Protein AF-A0A522PIK4-F1 (afdb_monomer_lite)

Foldseek 3Di:
DDDDDDDDDPVRVVVVLCVQLLQVDAAEPDPVQLVSLVVSDQDPPDVLSNQVSNPNRHPPRDSPNVD

pLDDT: mean 92.05, std 5.68, range [60.12, 98.25]

Structure (mmCIF, N/CA/C/O backbone):
data_AF-A0A522PIK4-F1
#
_entry.id   AF-A0A522PIK4-F1
#
loop_
_atom_site.group_PDB
_atom_site.id
_atom_site.type_symbol
_atom_site.label_atom_id
_atom_site.label_alt_id
_atom_site.label_comp_id
_atom_site.label_asym_id
_atom_site.label_entity_id
_atom_site.label_seq_id
_atom_site.pdbx_PDB_ins_code
_atom_site.Cartn_x
_atom_site.Cartn_y
_atom_site.Cartn_z
_atom_site.occupancy
_atom_site.B_iso_or_equiv
_atom_site.auth_seq_id
_atom_site.auth_comp_id
_atom_site.auth_asym_id
_atom_site.auth_atom_id
_atom_site.pdbx_PDB_model_num
ATOM 1 N N . MET A 1 1 ? -14.319 15.029 32.031 1.00 60.12 1 MET A N 1
ATOM 2 C CA . MET A 1 1 ? -15.370 14.252 31.337 1.00 60.12 1 MET A CA 1
ATOM 3 C C . MET A 1 1 ? -14.71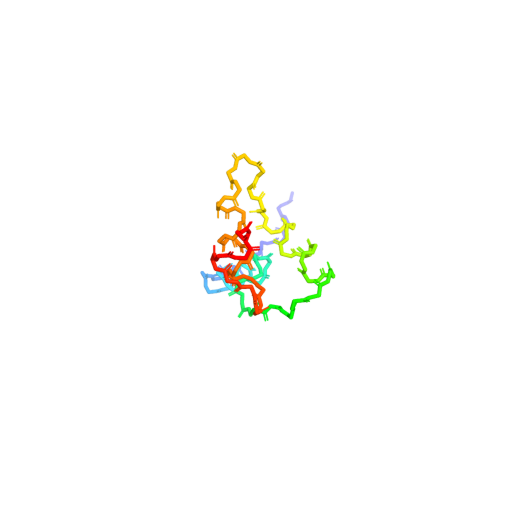2 13.489 30.199 1.00 60.12 1 MET A C 1
ATOM 5 O O . MET A 1 1 ? -14.014 14.118 29.417 1.00 60.12 1 MET A O 1
ATOM 9 N N . SER A 1 2 ? -14.844 12.161 30.146 1.00 79.75 2 SER A N 1
ATOM 10 C CA . SER A 1 2 ? -14.345 11.369 29.011 1.00 79.75 2 SER A CA 1
ATOM 11 C C . SER A 1 2 ? -15.345 11.495 27.857 1.00 79.75 2 SER A C 1
ATOM 13 O O . SER A 1 2 ? -16.546 11.386 28.095 1.00 79.75 2 SER A O 1
ATOM 15 N N . GLY A 1 3 ? -14.867 11.812 26.652 1.00 86.06 3 GLY A N 1
ATOM 16 C CA . GLY A 1 3 ? -15.710 11.933 25.459 1.00 86.06 3 GLY A CA 1
ATOM 17 C C . GLY A 1 3 ? -16.275 10.583 24.991 1.00 86.06 3 GLY A C 1
ATOM 18 O O . GLY A 1 3 ? -15.928 9.541 25.554 1.00 86.06 3 GLY A O 1
ATOM 19 N N . PRO A 1 4 ? -17.141 10.577 23.962 1.00 88.25 4 PRO A N 1
ATOM 20 C CA . PRO A 1 4 ? -17.661 9.339 23.390 1.00 88.25 4 PRO A CA 1
ATOM 21 C C . PRO A 1 4 ? -16.518 8.424 22.919 1.00 88.25 4 PRO A C 1
ATOM 23 O O . PRO A 1 4 ? -15.541 8.888 22.327 1.00 88.25 4 PRO A O 1
ATOM 26 N N . ARG A 1 5 ? -16.635 7.120 23.205 1.00 91.44 5 ARG A N 1
ATOM 27 C CA . ARG A 1 5 ? -15.668 6.094 22.779 1.00 91.44 5 ARG A CA 1
ATOM 28 C C . ARG A 1 5 ? -16.047 5.570 21.396 1.00 91.44 5 ARG A C 1
ATOM 30 O O . ARG A 1 5 ? -17.224 5.406 21.095 1.00 91.44 5 ARG A O 1
ATOM 37 N N . LEU A 1 6 ? -15.036 5.315 20.570 1.00 93.69 6 LEU A N 1
ATOM 38 C CA . LEU A 1 6 ? -15.195 4.683 19.265 1.00 93.69 6 LEU A CA 1
ATOM 39 C C . LEU A 1 6 ? -15.005 3.169 19.417 1.00 93.69 6 LEU A C 1
ATOM 41 O O . LEU A 1 6 ? -13.887 2.722 19.673 1.00 93.69 6 LEU A O 1
ATOM 45 N N . ASP A 1 7 ? -16.080 2.406 19.231 1.00 95.38 7 ASP A N 1
ATOM 46 C CA . ASP A 1 7 ? -16.034 0.943 19.212 1.00 95.38 7 ASP A CA 1
ATOM 47 C C . ASP A 1 7 ? -15.853 0.443 17.774 1.00 95.38 7 ASP A C 1
ATOM 49 O O . ASP A 1 7 ? -16.637 0.772 16.883 1.00 95.38 7 ASP A O 1
ATOM 53 N N . LEU A 1 8 ? -14.794 -0.340 17.549 1.00 96.88 8 LEU A N 1
ATOM 54 C CA . LEU A 1 8 ? -14.470 -0.943 16.257 1.00 96.88 8 LEU A CA 1
ATOM 55 C C . LEU A 1 8 ? -14.187 -2.430 16.420 1.00 96.88 8 LEU A C 1
ATOM 57 O O . LEU A 1 8 ? -13.478 -2.842 17.340 1.00 96.88 8 LEU A O 1
ATOM 61 N N . ASP A 1 9 ? -14.654 -3.225 15.467 1.00 97.69 9 ASP A N 1
ATOM 62 C CA . ASP A 1 9 ? -14.247 -4.614 15.341 1.00 97.69 9 ASP A CA 1
ATOM 63 C C . ASP A 1 9 ? -12.931 -4.761 14.549 1.00 97.69 9 ASP A C 1
ATOM 65 O O . ASP A 1 9 ? -12.430 -3.856 13.868 1.00 97.69 9 ASP A O 1
ATOM 69 N N . ARG A 1 10 ? -12.344 -5.958 14.633 1.00 98.12 10 ARG A N 1
ATOM 70 C CA . ARG A 1 10 ? -11.099 -6.298 13.931 1.00 98.12 10 ARG A CA 1
ATOM 71 C C . ARG A 1 10 ? -11.228 -6.158 12.411 1.00 98.12 10 ARG A C 1
ATOM 73 O O . ARG A 1 10 ? -10.270 -5.744 11.758 1.00 98.12 10 ARG A O 1
ATOM 80 N N . GLY A 1 11 ? -12.371 -6.526 11.843 1.00 98.25 11 GLY A N 1
ATOM 81 C CA . GLY A 1 11 ? -12.655 -6.430 10.415 1.00 98.25 11 GLY A CA 1
ATOM 82 C C . GLY A 1 11 ? -12.637 -4.985 9.925 1.00 98.25 11 GLY A C 1
ATOM 83 O O . GLY A 1 11 ? -11.978 -4.700 8.925 1.00 98.25 11 GLY A O 1
ATOM 84 N N . GLN A 1 12 ? -13.253 -4.063 10.665 1.00 97.94 12 GLN A N 1
ATOM 85 C CA . GLN A 1 12 ? -13.237 -2.627 10.378 1.00 97.94 12 GLN A CA 1
ATOM 86 C C . GLN A 1 12 ? -11.812 -2.067 10.408 1.00 97.94 12 GLN A C 1
ATOM 88 O O . GLN A 1 12 ? -11.402 -1.361 9.485 1.00 97.94 12 GLN A O 1
ATOM 93 N N . ILE A 1 13 ? -11.017 -2.448 11.413 1.00 97.62 13 ILE A N 1
ATOM 94 C CA . ILE A 1 13 ? -9.612 -2.031 11.522 1.00 97.62 13 ILE A CA 1
ATOM 95 C C . ILE A 1 13 ? -8.793 -2.550 10.332 1.00 97.62 13 ILE A C 1
ATOM 97 O O . ILE A 1 13 ? -8.027 -1.800 9.725 1.00 97.62 13 ILE A O 1
ATOM 101 N N . LEU A 1 14 ? -8.944 -3.826 9.972 1.00 97.75 14 LEU A N 1
ATOM 102 C CA . LEU A 1 14 ? -8.199 -4.431 8.865 1.00 97.75 14 LEU A CA 1
ATOM 103 C C . LEU A 1 14 ? -8.644 -3.900 7.498 1.00 97.75 14 LEU A C 1
ATOM 105 O O . LEU A 1 14 ? -7.806 -3.706 6.618 1.00 97.75 14 LEU A O 1
ATOM 109 N N . ALA A 1 15 ? -9.938 -3.645 7.303 1.00 97.38 15 ALA A N 1
ATOM 110 C CA . ALA A 1 15 ? -10.458 -3.003 6.099 1.00 97.38 15 ALA A CA 1
ATOM 111 C C . ALA A 1 15 ? -9.904 -1.581 5.954 1.00 97.38 15 ALA A C 1
ATOM 113 O O . ALA A 1 15 ? -9.393 -1.227 4.892 1.00 97.38 15 ALA A O 1
ATOM 114 N N . PHE A 1 16 ? -9.910 -0.799 7.038 1.00 96.25 16 PHE A N 1
ATOM 115 C CA . PHE A 1 16 ? -9.319 0.534 7.047 1.00 96.25 16 PHE A CA 1
ATOM 116 C C . PHE A 1 16 ? -7.832 0.487 6.684 1.00 96.25 16 PHE A C 1
ATOM 118 O O . PHE A 1 16 ? -7.420 1.169 5.749 1.00 96.25 16 PHE A O 1
ATOM 125 N N . ARG A 1 17 ? -7.045 -0.372 7.351 1.00 95.56 17 ARG A N 1
ATOM 126 C CA . ARG A 1 17 ? -5.600 -0.524 7.097 1.00 95.56 17 ARG A CA 1
ATOM 127 C C . ARG A 1 17 ? -5.288 -0.940 5.660 1.00 95.56 17 ARG A C 1
ATOM 129 O O . ARG A 1 17 ? -4.373 -0.383 5.064 1.00 95.56 17 ARG A O 1
ATOM 136 N N . ARG A 1 18 ? -6.050 -1.877 5.084 1.00 95.50 18 ARG A N 1
ATOM 137 C CA . ARG A 1 18 ? -5.889 -2.272 3.673 1.00 95.50 18 ARG A CA 1
ATOM 138 C C . ARG A 1 18 ? -6.170 -1.111 2.728 1.00 95.50 18 ARG A C 1
ATOM 140 O O . ARG A 1 18 ? -5.380 -0.877 1.818 1.00 95.50 18 ARG A O 1
ATOM 147 N N . ARG A 1 19 ? -7.240 -0.349 2.975 1.00 94.19 19 ARG A N 1
ATOM 148 C CA . ARG A 1 19 ? -7.617 0.801 2.146 1.00 94.19 19 ARG A CA 1
ATOM 149 C C . ARG A 1 19 ? -6.565 1.903 2.183 1.00 94.19 19 ARG A C 1
ATOM 151 O 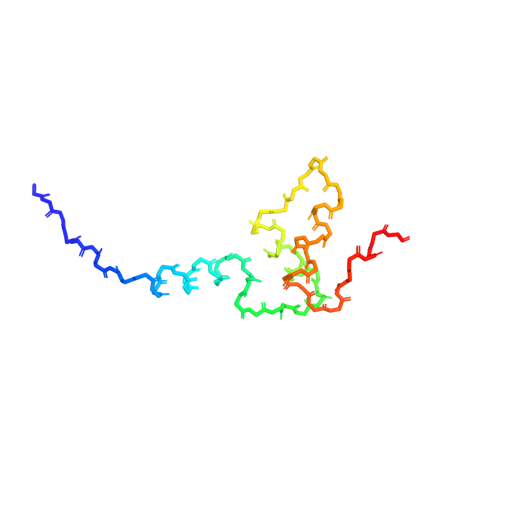O . ARG A 1 19 ? -6.078 2.299 1.129 1.00 94.19 19 ARG A O 1
ATOM 158 N N . ILE A 1 20 ? -6.177 2.363 3.375 1.00 93.25 20 ILE A N 1
ATOM 159 C CA . ILE A 1 20 ? -5.164 3.426 3.504 1.00 93.25 20 ILE A CA 1
ATOM 160 C C . ILE A 1 20 ? -3.781 2.961 3.049 1.00 93.25 20 ILE A C 1
ATOM 162 O O . ILE A 1 20 ? -2.981 3.766 2.588 1.00 93.25 20 ILE A O 1
ATOM 166 N N . GLY A 1 21 ? -3.521 1.653 3.116 1.00 93.62 21 GLY A N 1
ATOM 167 C CA . GLY A 1 21 ? -2.289 1.045 2.635 1.00 93.62 21 GLY A CA 1
ATOM 168 C C . GLY A 1 21 ? -2.262 0.824 1.125 1.00 93.62 21 GLY A C 1
ATOM 169 O O . GLY A 1 21 ? -1.251 0.337 0.633 1.00 93.62 21 GLY A O 1
ATOM 170 N N . GLY A 1 22 ? -3.339 1.125 0.388 1.00 93.69 22 GLY A N 1
ATOM 171 C CA . GLY A 1 22 ? -3.439 0.849 -1.051 1.00 93.69 22 GLY A CA 1
ATOM 172 C C . GLY A 1 22 ? -3.418 -0.646 -1.399 1.00 93.69 22 GLY A C 1
ATOM 173 O O . GLY A 1 22 ? -3.004 -1.009 -2.493 1.00 93.69 22 GLY A O 1
ATOM 174 N N . LEU A 1 23 ? -3.816 -1.509 -0.458 1.00 94.88 23 LEU A N 1
ATOM 175 C CA . LEU A 1 23 ? -3.833 -2.975 -0.582 1.00 94.88 23 LEU A CA 1
ATOM 176 C C . LEU A 1 23 ? -5.247 -3.550 -0.746 1.00 94.88 23 LEU A C 1
ATOM 178 O O . LEU A 1 23 ? -5.413 -4.762 -0.834 1.00 94.88 23 LEU A O 1
ATOM 182 N N . ASP A 1 24 ? -6.268 -2.695 -0.742 1.00 94.56 24 ASP A N 1
ATOM 183 C CA . ASP A 1 24 ? -7.663 -3.098 -0.960 1.00 94.56 24 ASP A CA 1
ATOM 184 C C . ASP A 1 24 ? -7.941 -3.366 -2.450 1.00 94.56 24 ASP A C 1
ATOM 186 O O . ASP A 1 24 ? -8.641 -4.310 -2.802 1.00 94.56 24 ASP A O 1
ATOM 190 N N . ALA A 1 25 ? -7.320 -2.574 -3.331 1.00 93.62 25 ALA A N 1
ATOM 191 C CA . ALA A 1 25 ? -7.339 -2.757 -4.777 1.00 93.62 25 ALA A CA 1
ATOM 192 C C . ALA A 1 25 ? -6.057 -2.198 -5.405 1.00 93.62 25 ALA A C 1
ATOM 194 O O . ALA A 1 25 ? -5.498 -1.211 -4.923 1.00 93.62 25 ALA A O 1
ATOM 195 N N . ARG A 1 26 ? -5.617 -2.801 -6.517 1.00 94.88 26 ARG A N 1
ATOM 196 C CA . ARG A 1 26 ? -4.496 -2.273 -7.303 1.00 94.88 26 ARG A CA 1
ATOM 197 C C . ARG A 1 26 ? -4.959 -1.079 -8.138 1.00 94.88 26 ARG A C 1
ATOM 199 O O . ARG A 1 26 ? -5.944 -1.172 -8.865 1.00 94.88 26 ARG A O 1
ATOM 206 N N . LEU A 1 27 ? -4.226 0.025 -8.056 1.00 94.50 27 LEU A N 1
ATOM 207 C CA . LEU A 1 27 ? -4.467 1.253 -8.813 1.00 94.50 27 LEU A CA 1
ATOM 208 C C . LEU A 1 27 ? -3.874 1.160 -10.229 1.00 94.50 27 LEU A C 1
ATOM 210 O O . LEU A 1 27 ? -2.897 0.441 -10.422 1.00 94.50 27 LEU A O 1
ATOM 214 N N . PRO A 1 28 ? -4.393 1.890 -11.229 1.00 95.12 28 PRO A N 1
ATOM 215 C CA . PRO A 1 28 ? -3.779 1.932 -12.558 1.00 95.12 28 PRO A CA 1
ATOM 216 C C . PRO A 1 28 ? -2.359 2.526 -12.515 1.00 95.12 28 PRO A C 1
ATOM 218 O O . PRO A 1 28 ? -2.054 3.350 -11.656 1.00 95.12 28 PRO A O 1
ATOM 221 N N . ALA A 1 29 ? -1.490 2.161 -13.463 1.00 92.06 29 ALA A N 1
ATOM 222 C CA . ALA A 1 29 ? -0.128 2.698 -13.575 1.00 92.06 29 ALA A CA 1
ATOM 223 C C . ALA A 1 29 ? -0.101 4.142 -14.109 1.00 92.06 29 ALA A C 1
ATOM 225 O O . ALA A 1 29 ? 0.367 4.415 -15.210 1.00 92.06 29 ALA A O 1
ATOM 226 N N . THR A 1 30 ? -0.612 5.085 -13.319 1.00 94.19 30 THR A N 1
ATOM 227 C CA . THR A 1 30 ? -0.534 6.523 -13.600 1.00 94.19 30 THR A CA 1
ATOM 228 C C . THR A 1 30 ? 0.424 7.205 -12.629 1.00 94.19 30 THR A C 1
ATOM 230 O O . THR A 1 30 ? 0.631 6.737 -11.508 1.00 94.19 30 THR A O 1
ATOM 233 N N . ALA A 1 31 ? 0.965 8.364 -13.008 1.00 93.06 31 ALA A N 1
ATOM 234 C CA . ALA A 1 31 ? 1.811 9.156 -12.113 1.00 93.06 31 ALA A CA 1
ATOM 235 C C . ALA A 1 31 ? 1.090 9.547 -10.806 1.00 93.06 31 ALA A C 1
ATOM 237 O O . ALA A 1 31 ? 1.714 9.608 -9.748 1.00 93.06 31 ALA A O 1
ATOM 238 N N . ALA A 1 32 ? -0.225 9.789 -10.858 1.00 94.69 32 ALA A N 1
ATOM 239 C CA . ALA A 1 32 ? -1.027 10.084 -9.671 1.00 94.69 32 ALA A CA 1
ATOM 240 C C . ALA A 1 32 ? -1.124 8.870 -8.736 1.00 94.69 32 ALA A C 1
ATOM 242 O O . ALA A 1 32 ? -0.865 8.989 -7.539 1.00 94.69 32 ALA A O 1
ATOM 243 N N . SER A 1 33 ? -1.415 7.695 -9.292 1.00 93.25 33 SER A N 1
ATOM 244 C CA . SER A 1 33 ? -1.489 6.440 -8.543 1.00 93.25 33 SER A CA 1
ATOM 245 C C . SER A 1 33 ? -0.143 6.037 -7.942 1.00 93.25 33 SER A C 1
ATOM 247 O O . SER A 1 33 ? -0.102 5.595 -6.798 1.00 93.25 33 SER A O 1
ATOM 249 N N . LEU A 1 34 ? 0.963 6.254 -8.660 1.00 92.00 34 LEU A N 1
ATOM 250 C CA . LEU A 1 34 ? 2.315 6.014 -8.148 1.00 92.00 34 LEU A CA 1
ATOM 251 C C . LEU A 1 34 ? 2.641 6.895 -6.941 1.00 92.00 34 LEU A C 1
ATOM 253 O O . LEU A 1 34 ? 3.138 6.391 -5.936 1.00 92.00 34 LEU A O 1
ATOM 257 N N . ARG A 1 35 ? 2.310 8.192 -7.001 1.00 93.06 35 ARG A N 1
ATOM 258 C CA . ARG A 1 35 ? 2.471 9.095 -5.851 1.00 93.06 35 ARG A CA 1
ATOM 259 C C . ARG A 1 35 ? 1.647 8.621 -4.656 1.00 93.06 35 ARG A C 1
ATOM 261 O O . ARG A 1 35 ? 2.161 8.588 -3.544 1.00 93.06 35 ARG A O 1
ATOM 268 N N . GLN A 1 36 ? 0.400 8.211 -4.882 1.00 93.44 36 GLN A N 1
ATOM 269 C CA . GLN A 1 36 ? -0.456 7.678 -3.820 1.00 93.44 36 GLN A CA 1
ATOM 270 C C . GLN A 1 36 ? 0.115 6.387 -3.210 1.00 93.44 36 GLN A C 1
ATOM 272 O O . GLN A 1 36 ? 0.170 6.258 -1.990 1.00 93.44 36 GLN A O 1
ATOM 277 N N . ALA A 1 37 ? 0.573 5.447 -4.038 1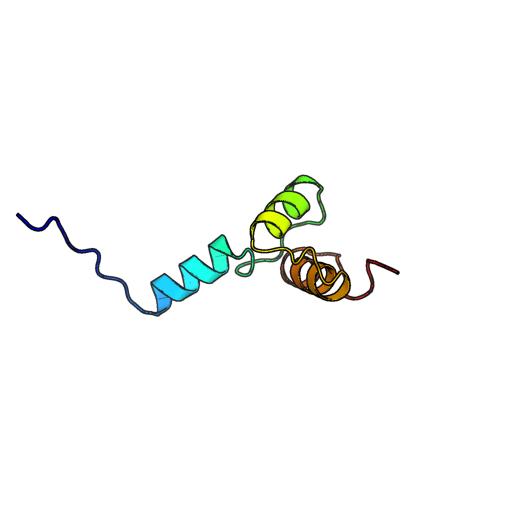.00 93.50 37 ALA A N 1
ATOM 278 C CA . ALA A 1 37 ? 1.184 4.205 -3.576 1.00 93.50 37 ALA A CA 1
ATOM 279 C C . ALA A 1 37 ? 2.489 4.452 -2.799 1.00 93.50 37 ALA A C 1
ATOM 281 O O . ALA A 1 37 ? 2.767 3.736 -1.839 1.00 93.50 37 ALA A O 1
ATOM 282 N N . ALA A 1 38 ? 3.260 5.477 -3.175 1.00 92.19 38 ALA A N 1
ATOM 283 C CA . ALA A 1 38 ? 4.489 5.847 -2.483 1.00 92.19 38 ALA A CA 1
ATOM 284 C C . ALA A 1 38 ? 4.233 6.402 -1.069 1.00 92.19 38 ALA A C 1
ATOM 286 O O . ALA A 1 38 ? 4.947 6.056 -0.126 1.00 92.19 38 ALA A O 1
ATOM 287 N N . TRP A 1 39 ? 3.170 7.194 -0.897 1.00 91.88 39 TRP A N 1
ATOM 288 C CA . TRP A 1 39 ? 2.752 7.715 0.411 1.00 91.88 39 TRP A CA 1
ATOM 289 C C . TRP A 1 39 ? 2.354 6.622 1.411 1.00 91.88 39 TRP A C 1
ATOM 291 O O . TRP A 1 39 ? 2.419 6.840 2.618 1.00 91.88 39 TRP A O 1
ATOM 301 N N . ALA A 1 40 ? 1.998 5.427 0.936 1.00 91.56 40 ALA A N 1
ATOM 302 C CA . ALA A 1 40 ? 1.619 4.288 1.771 1.00 91.56 40 ALA A CA 1
ATOM 303 C C . ALA A 1 40 ? 2.820 3.493 2.340 1.00 91.56 40 ALA A C 1
ATOM 305 O O . ALA A 1 40 ? 2.676 2.309 2.662 1.00 91.56 40 ALA A O 1
ATOM 306 N N . GLY A 1 41 ? 3.998 4.120 2.454 1.00 87.00 41 GLY A N 1
ATOM 307 C CA . GLY A 1 41 ? 5.209 3.526 3.031 1.00 87.00 41 GLY A CA 1
ATOM 308 C C . GLY A 1 41 ? 6.164 2.939 1.991 1.00 87.00 41 GLY A C 1
ATOM 309 O O . GLY A 1 41 ? 6.477 1.745 2.032 1.00 87.00 41 GLY A O 1
ATOM 310 N N . LEU A 1 42 ? 6.609 3.755 1.032 1.00 91.25 42 LEU A N 1
ATOM 311 C CA . LEU A 1 42 ? 7.714 3.393 0.145 1.00 91.25 42 LEU A CA 1
ATOM 312 C C . LEU A 1 42 ? 9.036 3.373 0.921 1.00 91.25 42 LEU A C 1
ATOM 314 O O . LEU A 1 42 ? 9.351 4.327 1.622 1.00 91.25 42 LEU A O 1
ATOM 318 N N . GLN A 1 43 ? 9.806 2.296 0.779 1.00 91.31 43 GLN A N 1
ATOM 319 C CA . GLN A 1 43 ? 11.121 2.180 1.406 1.00 91.31 43 GLN A CA 1
ATOM 320 C C . GLN A 1 43 ? 12.160 2.974 0.601 1.00 91.31 43 GLN A C 1
ATOM 322 O O . GLN A 1 43 ? 12.311 2.730 -0.590 1.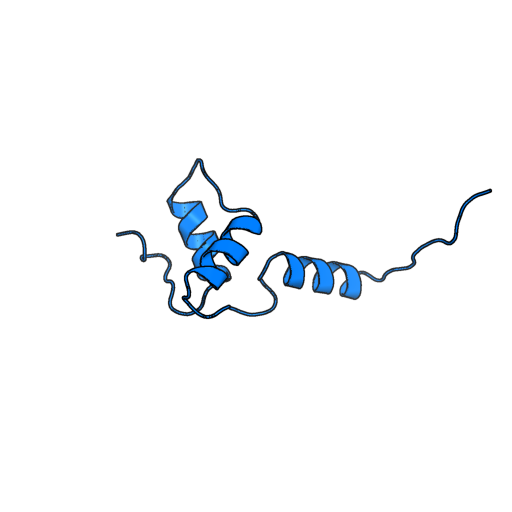00 91.31 43 GLN A O 1
ATOM 327 N N . ASP A 1 44 ? 12.899 3.881 1.228 1.00 88.94 44 ASP A N 1
ATOM 328 C CA . ASP A 1 44 ? 13.897 4.736 0.563 1.00 88.94 44 ASP A CA 1
ATOM 329 C C . ASP A 1 44 ? 15.320 4.149 0.595 1.00 88.94 44 ASP A C 1
ATOM 331 O O . ASP A 1 44 ? 16.154 4.475 -0.246 1.00 88.94 44 ASP A O 1
ATOM 335 N N . SER A 1 45 ? 15.576 3.220 1.516 1.00 92.25 45 SER A N 1
ATOM 336 C CA . SER A 1 45 ? 16.892 2.603 1.736 1.00 92.25 45 SER A CA 1
ATOM 337 C C . SER A 1 45 ? 17.135 1.302 0.959 1.00 92.25 45 SER A C 1
ATOM 339 O O . SER A 1 45 ? 18.276 0.870 0.805 1.00 92.25 45 SER A O 1
ATOM 341 N N . MET A 1 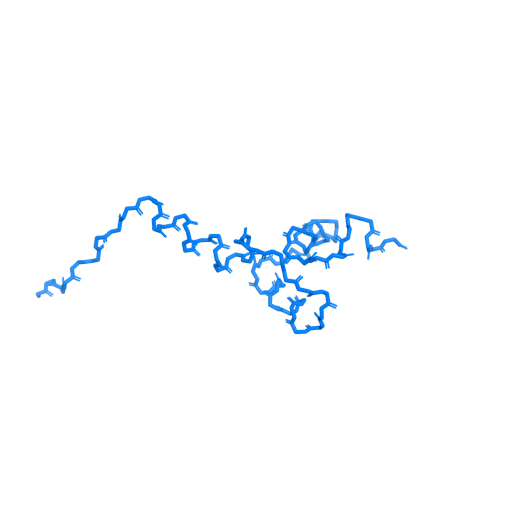46 ? 16.079 0.653 0.456 1.00 91.81 46 MET A N 1
ATOM 342 C CA . MET A 1 46 ? 16.167 -0.617 -0.273 1.00 91.81 46 MET A CA 1
ATOM 343 C C . MET A 1 46 ? 15.333 -0.559 -1.559 1.00 91.81 46 MET A C 1
ATOM 345 O O . MET A 1 46 ? 14.130 -0.846 -1.519 1.00 91.81 46 MET A O 1
ATOM 349 N N . PRO A 1 47 ? 15.950 -0.265 -2.721 1.00 88.94 47 PRO A N 1
ATOM 350 C CA . PRO A 1 47 ? 15.234 -0.107 -3.989 1.00 88.94 47 PRO A CA 1
ATOM 351 C C . PRO A 1 47 ? 14.358 -1.310 -4.352 1.00 88.94 47 PRO A C 1
ATOM 353 O O . PRO A 1 47 ? 13.235 -1.154 -4.830 1.00 88.94 47 PRO A O 1
ATOM 356 N N . ARG A 1 48 ? 14.811 -2.538 -4.061 1.00 91.50 48 ARG A N 1
ATOM 357 C CA . ARG A 1 48 ? 13.994 -3.730 -4.327 1.00 91.50 48 ARG A CA 1
ATOM 358 C C . ARG A 1 48 ? 12.731 -3.779 -3.470 1.00 91.50 48 ARG A C 1
ATOM 360 O O . ARG A 1 48 ? 11.669 -4.122 -3.985 1.00 91.50 48 ARG A O 1
ATOM 367 N N . ALA A 1 49 ? 12.818 -3.387 -2.201 1.00 93.00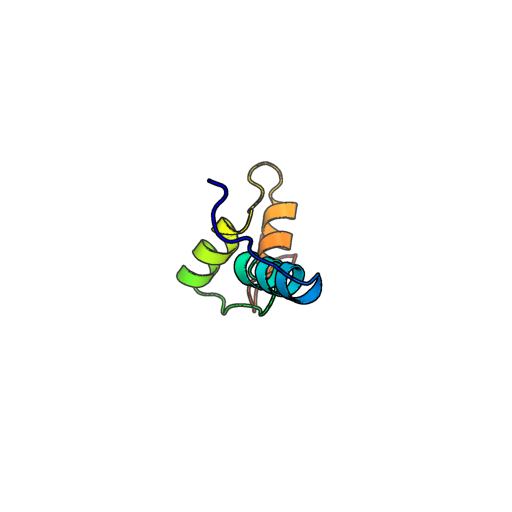 49 ALA A N 1
ATOM 368 C CA . ALA A 1 49 ? 11.654 -3.322 -1.328 1.00 93.00 49 ALA A CA 1
ATOM 369 C C . ALA A 1 49 ? 10.659 -2.256 -1.811 1.00 93.00 49 ALA A C 1
ATOM 371 O O . ALA A 1 49 ? 9.461 -2.526 -1.831 1.00 93.00 49 ALA A O 1
ATOM 372 N N . ALA A 1 50 ? 11.134 -1.096 -2.283 1.00 93.00 50 ALA A N 1
ATOM 373 C CA . ALA A 1 50 ? 10.283 -0.080 -2.907 1.00 93.00 50 ALA A CA 1
ATOM 374 C C . ALA A 1 50 ? 9.499 -0.628 -4.106 1.00 93.00 50 ALA A C 1
ATOM 376 O O . ALA A 1 50 ? 8.281 -0.467 -4.175 1.00 93.00 50 ALA A O 1
ATOM 377 N N . VAL A 1 51 ? 10.175 -1.330 -5.019 1.00 93.44 51 VAL A N 1
ATOM 378 C CA . VAL A 1 51 ? 9.547 -1.909 -6.218 1.00 93.44 51 VAL A CA 1
ATOM 379 C C . VAL A 1 51 ? 8.489 -2.946 -5.848 1.00 93.44 51 VAL A C 1
ATOM 381 O O . VAL A 1 51 ? 7.387 -2.902 -6.389 1.00 93.44 51 VAL A O 1
ATOM 384 N N . LEU A 1 52 ? 8.770 -3.834 -4.889 1.00 94.12 52 LEU A N 1
ATOM 385 C CA . LEU A 1 52 ? 7.792 -4.815 -4.400 1.00 94.12 52 LEU A CA 1
ATOM 386 C C . LEU A 1 52 ? 6.581 -4.138 -3.742 1.00 94.12 52 LEU A C 1
ATOM 388 O O . LEU A 1 52 ? 5.436 -4.520 -3.986 1.00 94.12 52 LEU A O 1
ATOM 392 N N . SER A 1 53 ? 6.837 -3.087 -2.961 1.00 93.94 53 SER A N 1
ATOM 393 C CA . SER A 1 53 ? 5.821 -2.236 -2.339 1.00 93.94 53 SER A CA 1
ATOM 394 C C . SER A 1 53 ? 4.901 -1.627 -3.416 1.00 93.94 53 SER A C 1
ATOM 396 O O . SER A 1 53 ? 3.675 -1.693 -3.312 1.00 93.94 53 SER A O 1
ATOM 398 N N . LEU A 1 54 ? 5.458 -1.086 -4.501 1.00 94.12 54 LEU A N 1
ATOM 399 C CA . LEU A 1 54 ? 4.674 -0.512 -5.599 1.00 94.12 54 LEU A CA 1
ATOM 400 C C . LEU A 1 54 ? 3.964 -1.576 -6.452 1.00 94.12 54 LEU A C 1
ATOM 402 O O . LEU A 1 54 ? 2.816 -1.371 -6.840 1.00 94.12 54 LEU A O 1
ATOM 406 N N . HIS A 1 55 ? 4.596 -2.728 -6.694 1.00 94.25 55 HIS A N 1
ATOM 407 C CA . HIS A 1 55 ? 4.001 -3.860 -7.410 1.00 94.25 55 HIS A CA 1
ATOM 408 C C . HIS A 1 55 ? 2.693 -4.324 -6.753 1.00 94.25 55 HIS A C 1
ATOM 410 O O . HIS A 1 55 ? 1.685 -4.511 -7.443 1.00 94.25 55 HIS A O 1
ATOM 416 N N . ALA A 1 56 ? 2.681 -4.430 -5.421 1.00 94.75 56 ALA A N 1
ATOM 417 C CA . ALA A 1 56 ? 1.500 -4.829 -4.659 1.00 94.75 56 ALA A CA 1
ATOM 418 C C . ALA A 1 56 ? 0.317 -3.851 -4.807 1.00 94.75 56 ALA A C 1
ATOM 420 O O . ALA A 1 56 ? -0.833 -4.272 -4.714 1.00 94.75 56 ALA A O 1
ATOM 421 N N . ARG A 1 57 ? 0.587 -2.562 -5.058 1.00 95.44 57 ARG A N 1
ATOM 422 C CA . ARG A 1 57 ? -0.422 -1.485 -5.059 1.00 95.44 57 ARG A CA 1
ATOM 423 C C . ARG A 1 57 ? -0.803 -0.978 -6.447 1.00 95.44 57 ARG A C 1
ATOM 425 O O . ARG A 1 57 ? -1.868 -0.389 -6.597 1.00 95.44 57 ARG A O 1
ATOM 432 N N . THR A 1 58 ? 0.026 -1.208 -7.461 1.00 94.81 58 THR A N 1
ATOM 433 C CA . THR A 1 58 ? -0.151 -0.627 -8.799 1.00 94.81 58 THR A CA 1
ATOM 434 C C . THR A 1 58 ? -0.232 -1.728 -9.845 1.00 94.81 58 THR A C 1
ATOM 436 O O . THR A 1 58 ? 0.683 -2.538 -9.985 1.00 94.81 58 THR A O 1
ATOM 439 N N . ALA A 1 59 ? -1.336 -1.783 -10.582 1.00 94.62 59 ALA A N 1
ATOM 440 C CA . ALA A 1 59 ? -1.539 -2.661 -11.723 1.00 94.62 59 ALA A CA 1
ATOM 441 C C . ALA A 1 59 ? -0.511 -2.361 -12.823 1.00 94.62 59 ALA A C 1
ATOM 443 O O . ALA A 1 59 ? -0.126 -1.214 -13.020 1.00 94.62 59 ALA A O 1
ATOM 444 N N . GLY A 1 60 ? -0.048 -3.391 -13.531 1.00 89.25 60 GLY A N 1
ATOM 445 C CA . GLY A 1 60 ? 0.953 -3.246 -14.598 1.00 89.25 60 GLY A CA 1
ATOM 446 C C . GLY A 1 60 ? 2.400 -3.080 -14.118 1.00 89.25 60 GLY A C 1
ATOM 447 O O . GLY A 1 60 ? 3.313 -3.339 -14.892 1.00 89.25 60 GLY A O 1
ATOM 448 N N . MET A 1 61 ? 2.640 -2.749 -12.843 1.00 90.94 61 MET A N 1
ATOM 449 C CA . MET A 1 61 ? 3.977 -2.886 -12.261 1.00 90.94 61 MET A CA 1
ATOM 450 C C . MET A 1 61 ? 4.291 -4.348 -11.967 1.00 90.94 61 MET A C 1
ATOM 452 O O . MET A 1 61 ? 3.438 -5.101 -11.483 1.00 90.94 61 MET A O 1
ATOM 456 N N . THR A 1 62 ? 5.540 -4.725 -12.202 1.00 90.44 62 THR A N 1
ATOM 457 C CA . THR A 1 62 ? 6.089 -6.051 -11.919 1.00 90.44 62 THR A CA 1
ATOM 458 C C . THR A 1 62 ? 7.209 -5.938 -10.890 1.00 90.44 62 THR A C 1
ATOM 460 O O . THR A 1 62 ? 7.762 -4.859 -10.671 1.00 90.44 62 THR A O 1
ATOM 463 N N . ALA A 1 63 ? 7.582 -7.061 -10.277 1.00 85.81 63 ALA A N 1
ATOM 464 C CA . ALA A 1 63 ? 8.749 -7.114 -9.398 1.00 85.81 63 ALA A CA 1
ATOM 465 C C . ALA A 1 63 ? 10.072 -6.767 -10.122 1.00 85.81 63 ALA A C 1
ATOM 467 O O . ALA A 1 63 ? 11.042 -6.409 -9.458 1.00 85.81 63 ALA A O 1
ATOM 468 N N . ALA A 1 64 ? 10.088 -6.833 -11.460 1.00 87.69 64 ALA A N 1
ATOM 469 C CA . ALA A 1 64 ? 11.234 -6.534 -12.315 1.00 87.69 64 ALA A CA 1
ATOM 470 C C . ALA A 1 64 ? 11.223 -5.108 -12.898 1.00 87.69 64 ALA A C 1
ATOM 472 O O . ALA A 1 64 ? 12.153 -4.746 -13.597 1.00 87.69 64 ALA A O 1
ATOM 473 N N . SER A 1 65 ? 10.225 -4.264 -12.599 1.00 86.25 65 SER A N 1
ATOM 474 C CA . SER A 1 65 ? 10.041 -2.929 -13.218 1.00 86.25 65 SER A CA 1
ATOM 475 C C . SER A 1 65 ? 11.125 -1.875 -12.911 1.00 86.25 65 SER A C 1
ATOM 477 O O . SER A 1 65 ? 10.902 -0.688 -13.122 1.00 86.25 65 SER A O 1
ATOM 479 N N . TRP A 1 66 ? 12.258 -2.282 -12.358 1.00 81.25 66 TRP A N 1
ATOM 480 C CA . TRP A 1 66 ? 13.403 -1.431 -12.036 1.00 81.25 66 TRP A CA 1
ATOM 481 C C . TRP A 1 66 ? 14.661 -1.805 -12.822 1.00 81.25 66 TRP A C 1
ATOM 483 O O . TRP A 1 66 ? 15.585 -1.002 -12.878 1.00 81.25 66 TRP A O 1
ATOM 493 N N . GLU A 1 67 ? 14.703 -3.016 -13.375 1.00 76.69 67 GLU A N 1
ATOM 494 C CA . GLU A 1 67 ? 15.722 -3.437 -14.343 1.00 76.69 67 GLU A CA 1
ATOM 495 C C . GLU A 1 67 ? 15.315 -2.974 -15.744 1.00 76.69 67 GLU A C 1
ATOM 497 O O . GLU A 1 67 ? 16.221 -2.536 -16.485 1.00 76.69 67 GLU A O 1
#

Secondary structure (DSSP, 8-state):
---------HHHHHHHHHHHTT-SSPBPS-HHHHHHHHHTT--SS-HHHHHHHHHHHBTT--TTTT-

Radius of gyration: 15.51 Å; chains: 1; bounding box: 35×21×46 Å

Sequence (67 aa):
MSGPRLDLDRGQILAFRRRIGGLDARLPATAASLRQAAWAGLQDSMPRAAVLSLHARTAGMTAASWE